Protein AF-A0A067BP81-F1 (afdb_monomer_lite)

Secondary structure (DSSP, 8-state):
---------------SSEEEEES---TTHHHHHHHHHH-TT--EEEEES-HHHHHHHHHH---BTT--EEEEEESS-HHHHHHIIIIIB-TTT--EEEEEE-S----HHHHTTGGG-SB-

Sequence (120 aa):
MNGNKSAIDVPDCALPSVLALVGFESADSKILARAIVGAASLTSLTLRDADSLVQGLVDTATPLPHLTVLCLDTQRDTTSLKSLLTNGIELSALRVLDVRDSSTTDNTFLLALLPRLVAL

Structure (mmCIF, N/CA/C/O backbone):
data_AF-A0A067BP81-F1
#
_entry.id   AF-A0A067BP81-F1
#
loop_
_atom_site.group_PDB
_atom_site.id
_atom_site.type_symbol
_atom_site.label_atom_id
_atom_site.label_alt_id
_atom_site.label_comp_id
_atom_site.label_asym_id
_atom_site.label_entity_id
_atom_site.label_seq_id
_atom_site.pdbx_PDB_ins_code
_atom_site.Cartn_x
_atom_site.Cartn_y
_atom_site.Cartn_z
_atom_site.occupancy
_atom_site.B_iso_or_equiv
_atom_site.auth_seq_id
_atom_site.auth_comp_id
_atom_site.auth_asym_id
_atom_site.auth_atom_id
_atom_site.pdbx_PDB_model_num
ATOM 1 N N . MET A 1 1 ? -3.346 -47.089 18.824 1.00 37.69 1 MET A N 1
ATOM 2 C CA . MET A 1 1 ? -2.394 -46.461 17.880 1.00 37.69 1 MET A CA 1
ATOM 3 C C . MET A 1 1 ? -3.151 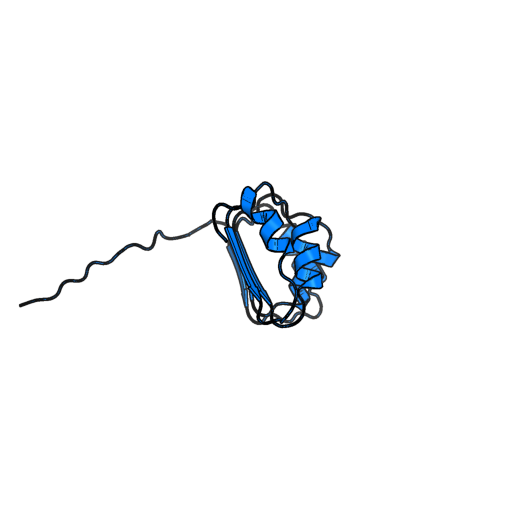-45.330 17.203 1.00 37.69 1 MET A C 1
ATOM 5 O O . MET A 1 1 ? -4.087 -45.612 16.481 1.00 37.69 1 MET A O 1
ATOM 9 N N . ASN A 1 2 ? -3.088 -44.125 17.762 1.00 39.34 2 ASN A N 1
ATOM 10 C CA . ASN A 1 2 ? -2.057 -43.103 17.541 1.00 39.34 2 ASN A CA 1
ATOM 11 C C . ASN A 1 2 ? -2.347 -42.310 16.257 1.00 39.34 2 ASN A C 1
ATOM 13 O O . ASN A 1 2 ? -2.368 -42.897 15.180 1.00 39.34 2 ASN A O 1
ATOM 17 N N . GLY A 1 3 ? -2.559 -40.999 16.386 1.00 42.78 3 GLY A N 1
ATOM 18 C CA . GLY A 1 3 ? -2.691 -40.112 15.232 1.00 42.78 3 GLY A CA 1
ATOM 19 C C . GLY A 1 3 ? -3.534 -38.866 15.470 1.00 42.78 3 GLY A C 1
ATOM 20 O O . GLY A 1 3 ? -4.530 -38.666 14.788 1.00 42.78 3 GLY A O 1
ATOM 21 N N . ASN A 1 4 ? -3.129 -38.032 16.428 1.00 49.72 4 ASN A N 1
ATOM 22 C CA . ASN A 1 4 ? -3.613 -36.663 16.580 1.00 49.72 4 ASN A CA 1
ATOM 23 C C . ASN A 1 4 ? -3.522 -35.911 15.244 1.00 49.72 4 ASN A C 1
ATOM 25 O O . ASN A 1 4 ? -2.456 -35.874 14.629 1.00 49.72 4 ASN A O 1
ATOM 29 N N . LYS A 1 5 ? -4.591 -35.223 14.845 1.00 50.91 5 LYS A N 1
ATOM 30 C CA . LYS A 1 5 ? -4.467 -34.075 13.948 1.00 50.91 5 LYS A CA 1
ATOM 31 C C . LYS A 1 5 ? -5.386 -32.970 14.442 1.00 50.91 5 LYS A C 1
ATOM 33 O O . LYS A 1 5 ? -6.512 -32.812 13.989 1.00 50.91 5 LYS A O 1
ATOM 38 N N . SER A 1 6 ? -4.882 -32.244 15.436 1.00 49.06 6 SER A N 1
ATOM 39 C CA . SER A 1 6 ? -5.359 -30.912 15.783 1.00 49.06 6 SER A CA 1
ATOM 40 C C . SER A 1 6 ? -5.203 -30.035 14.541 1.00 49.06 6 SER A C 1
ATOM 42 O O . SER A 1 6 ? -4.101 -29.590 14.229 1.00 49.06 6 SER A O 1
ATOM 44 N N . ALA A 1 7 ? -6.286 -29.849 13.791 1.00 43.25 7 ALA A N 1
ATOM 45 C CA . ALA A 1 7 ? -6.378 -28.775 12.815 1.00 43.25 7 ALA A CA 1
ATOM 46 C C . ALA A 1 7 ? -6.638 -27.493 13.611 1.00 43.25 7 ALA A C 1
ATOM 48 O O . ALA A 1 7 ? -7.769 -27.171 13.964 1.00 43.25 7 ALA A O 1
ATOM 49 N N . ILE A 1 8 ? -5.543 -26.851 14.002 1.00 46.06 8 ILE A N 1
ATOM 50 C CA . ILE A 1 8 ? -5.538 -25.500 14.542 1.00 46.06 8 ILE A CA 1
ATOM 51 C C . ILE A 1 8 ? -5.856 -24.562 13.372 1.00 46.06 8 ILE A C 1
ATOM 53 O O . ILE A 1 8 ? -5.162 -24.595 12.359 1.00 46.06 8 ILE A O 1
ATOM 57 N N . ASP A 1 9 ? -6.948 -23.820 13.534 1.00 44.56 9 ASP A N 1
ATOM 58 C CA . ASP A 1 9 ? -7.143 -22.417 13.159 1.00 44.56 9 ASP A CA 1
ATOM 59 C C . ASP A 1 9 ? -6.478 -21.915 11.865 1.00 44.56 9 ASP A C 1
ATOM 61 O O . ASP A 1 9 ? -5.287 -21.612 11.825 1.00 44.56 9 ASP A O 1
ATOM 65 N N . VAL A 1 10 ? -7.298 -21.716 10.834 1.00 45.09 10 VAL A N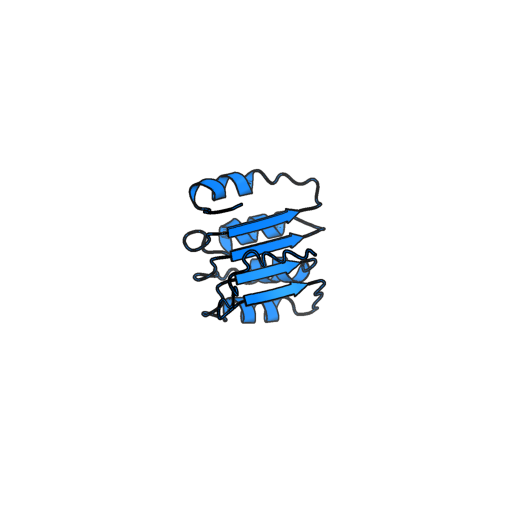 1
ATOM 66 C CA . VAL A 1 10 ? -7.149 -20.558 9.950 1.00 45.09 10 VAL A CA 1
ATOM 67 C C . VAL A 1 10 ? -8.565 -20.032 9.725 1.00 45.09 10 VAL A C 1
ATOM 69 O O . VAL A 1 10 ? -9.347 -20.721 9.062 1.00 45.09 10 VAL A O 1
ATOM 72 N N . PRO A 1 11 ? -8.960 -18.875 10.288 1.00 40.47 11 PRO A N 1
ATOM 73 C CA . PRO A 1 11 ? -10.172 -18.228 9.834 1.00 40.47 11 PRO A CA 1
ATOM 74 C C . PRO A 1 11 ? -9.950 -17.902 8.364 1.00 40.47 11 PRO A C 1
ATOM 76 O O . PRO A 1 11 ? -8.968 -17.262 7.988 1.00 40.47 11 PRO A O 1
ATOM 79 N N . ASP A 1 12 ? -10.848 -18.429 7.546 1.00 40.78 12 ASP A N 1
ATOM 80 C CA . ASP A 1 12 ? -11.017 -18.106 6.144 1.00 40.78 12 ASP A CA 1
ATOM 81 C C . ASP A 1 12 ? -11.111 -16.576 6.027 1.00 40.78 12 ASP A C 1
ATOM 83 O O . ASP A 1 12 ? -12.164 -15.969 6.215 1.00 40.78 12 ASP A O 1
ATOM 87 N N . CYS A 1 13 ? -9.961 -15.927 5.822 1.00 34.81 13 CYS A N 1
ATOM 88 C CA . CYS A 1 13 ? -9.832 -14.502 5.553 1.00 34.81 13 CYS A CA 1
ATOM 89 C C . CYS A 1 13 ? -10.343 -14.218 4.135 1.00 34.81 13 CYS A C 1
ATOM 91 O O . CYS A 1 13 ? -9.642 -13.631 3.313 1.00 34.81 13 CYS A O 1
ATOM 93 N N . AL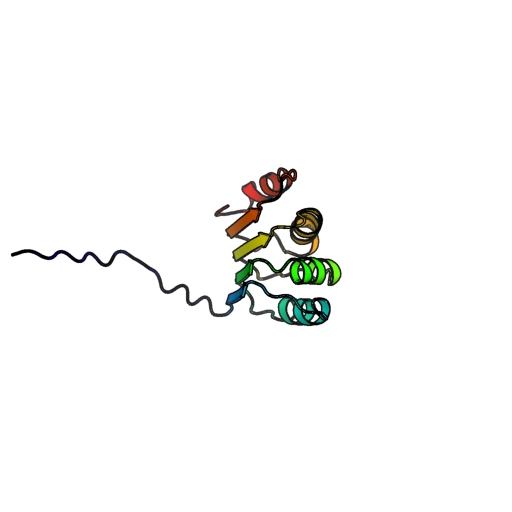A A 1 14 ? -11.575 -14.619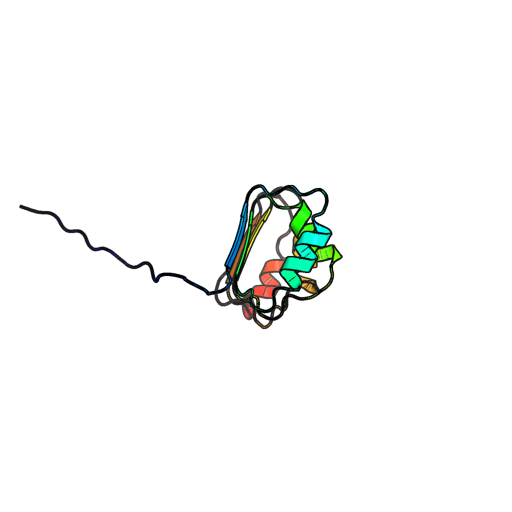 3.831 1.00 43.03 14 ALA A N 1
ATOM 94 C CA . ALA A 1 14 ? -12.338 -14.099 2.714 1.00 43.03 14 ALA A CA 1
ATOM 95 C C . ALA A 1 14 ? -12.806 -12.680 3.075 1.00 43.03 14 ALA A C 1
ATOM 97 O O . ALA A 1 14 ? -13.987 -12.404 3.278 1.00 43.03 14 ALA A O 1
ATOM 98 N N . LEU A 1 15 ? -11.850 -11.755 3.188 1.00 49.34 15 LEU A N 1
ATOM 99 C CA . LEU A 1 15 ? -12.158 -10.341 3.038 1.00 49.34 15 LEU A CA 1
ATOM 100 C C . LEU A 1 15 ? -12.649 -10.163 1.588 1.00 49.34 15 LEU A C 1
ATOM 102 O O . LEU A 1 15 ? -11.955 -10.583 0.663 1.00 49.34 15 LEU A O 1
ATOM 106 N N . PRO A 1 16 ? -13.832 -9.573 1.351 1.00 51.72 16 PRO A N 1
ATOM 107 C CA . PRO A 1 16 ? -14.480 -9.567 0.035 1.00 51.72 16 PRO A CA 1
ATOM 108 C C . PRO A 1 16 ? -13.732 -8.765 -1.046 1.00 51.72 16 PRO A C 1
ATOM 110 O O . PRO A 1 16 ? -14.129 -8.797 -2.208 1.00 51.72 16 PRO A O 1
ATOM 113 N N . SER A 1 17 ? -12.646 -8.072 -0.690 1.00 67.50 17 SER A N 1
ATOM 114 C CA . SER A 1 17 ? -11.917 -7.180 -1.591 1.00 67.50 17 SER A CA 1
ATOM 115 C C . SER A 1 17 ? -10.423 -7.132 -1.256 1.00 67.50 17 SER A C 1
ATOM 117 O O . SER A 1 17 ? -9.900 -6.135 -0.745 1.00 67.50 17 SER A O 1
ATOM 119 N N . VAL A 1 18 ? -9.743 -8.246 -1.513 1.00 77.38 18 VAL A N 1
ATOM 120 C CA . VAL A 1 18 ? -8.289 -8.386 -1.374 1.00 77.38 18 VAL A CA 1
ATOM 121 C C . VAL A 1 18 ? -7.654 -8.289 -2.754 1.00 77.38 18 VAL A C 1
ATOM 123 O O . VAL A 1 18 ? -8.038 -9.023 -3.664 1.00 77.38 18 VAL A O 1
ATOM 126 N N . LEU A 1 19 ? -6.654 -7.423 -2.903 1.00 80.50 19 LEU A N 1
ATOM 127 C CA . LEU A 1 19 ? -5.807 -7.386 -4.089 1.00 80.50 19 LEU A CA 1
ATOM 128 C C . LEU A 1 19 ? -4.363 -7.687 -3.697 1.00 80.50 19 LEU A C 1
ATOM 130 O O . LEU A 1 19 ? -3.785 -6.985 -2.870 1.00 80.50 19 LEU A O 1
ATOM 134 N N . ALA A 1 20 ? -3.779 -8.714 -4.312 1.00 81.88 20 ALA A N 1
ATOM 135 C CA . ALA A 1 20 ? -2.383 -9.080 -4.122 1.00 81.88 20 ALA A CA 1
ATOM 136 C C . ALA A 1 20 ? -1.651 -9.093 -5.467 1.00 81.88 20 ALA A C 1
ATOM 138 O O . ALA A 1 20 ? -2.024 -9.838 -6.372 1.00 81.88 20 ALA A O 1
ATOM 139 N N . LEU A 1 21 ? -0.605 -8.278 -5.587 1.00 79.44 21 LEU A N 1
ATOM 140 C CA . LEU A 1 21 ? 0.256 -8.189 -6.765 1.00 79.44 21 LEU A CA 1
ATOM 141 C C . LEU A 1 21 ? 1.687 -8.522 -6.342 1.00 79.44 21 LEU A C 1
ATOM 143 O O . LEU A 1 21 ? 2.201 -7.932 -5.395 1.00 79.44 21 LEU A O 1
ATOM 147 N N . VAL A 1 22 ? 2.303 -9.500 -7.009 1.00 80.31 22 VAL A N 1
ATOM 148 C CA . VAL A 1 22 ? 3.635 -10.029 -6.676 1.00 80.31 22 VAL A CA 1
ATOM 149 C C . VAL A 1 22 ? 4.481 -10.091 -7.945 1.00 80.31 22 VAL A C 1
ATOM 151 O O . VAL A 1 22 ? 4.039 -10.701 -8.916 1.00 80.31 22 VAL A O 1
ATOM 154 N N . GLY A 1 23 ? 5.671 -9.482 -7.935 1.00 70.19 23 GLY A N 1
ATOM 155 C CA . GLY A 1 23 ? 6.588 -9.456 -9.085 1.00 70.19 23 GLY A CA 1
ATOM 156 C C . GLY A 1 23 ? 5.978 -8.759 -10.301 1.00 70.19 23 GLY A C 1
ATOM 157 O O . GLY A 1 23 ? 6.126 -9.221 -11.433 1.00 70.19 23 GLY A O 1
ATOM 158 N N . PHE A 1 24 ? 5.190 -7.711 -10.057 1.00 68.56 24 PHE A N 1
ATOM 159 C CA . PHE A 1 24 ? 4.406 -7.054 -11.092 1.00 68.56 24 PHE A CA 1
ATOM 160 C C . PHE A 1 24 ? 5.114 -5.789 -11.577 1.00 68.56 24 PHE A C 1
ATOM 162 O O . PHE A 1 24 ? 5.075 -4.742 -10.927 1.00 68.56 24 PHE A O 1
ATOM 169 N N . GLU A 1 25 ? 5.714 -5.879 -12.761 1.00 67.06 25 GLU A N 1
ATOM 170 C CA . GLU A 1 25 ? 6.222 -4.732 -13.506 1.00 67.06 25 GLU A CA 1
ATOM 171 C C . GLU A 1 25 ? 5.234 -4.375 -14.622 1.00 67.06 25 GLU A C 1
ATOM 173 O O . GLU A 1 25 ? 4.929 -5.188 -15.495 1.00 67.06 25 GLU A O 1
ATOM 178 N N . SER A 1 26 ? 4.712 -3.147 -14.597 1.00 67.19 26 SER A N 1
ATOM 179 C CA . SER A 1 26 ? 3.851 -2.623 -15.660 1.00 67.19 26 SER A CA 1
ATOM 180 C C . SER A 1 26 ? 4.378 -1.291 -16.160 1.00 67.19 26 SER A C 1
ATOM 182 O O . SER A 1 26 ? 4.686 -0.400 -15.369 1.00 67.19 26 SER A O 1
ATOM 184 N N . ALA A 1 27 ? 4.423 -1.146 -17.486 1.00 71.31 27 ALA A N 1
ATOM 185 C CA . ALA A 1 27 ? 4.735 0.120 -18.145 1.00 71.31 27 ALA A CA 1
ATOM 186 C C . ALA A 1 27 ? 3.688 1.209 -17.833 1.00 71.31 27 ALA A C 1
ATOM 188 O O . ALA A 1 27 ? 4.011 2.394 -17.832 1.00 71.31 27 ALA A O 1
ATOM 189 N N . ASP A 1 28 ? 2.458 0.804 -17.497 1.00 78.94 28 ASP A N 1
ATOM 190 C CA . ASP A 1 28 ? 1.312 1.675 -17.221 1.00 78.94 28 ASP A CA 1
ATOM 191 C C . ASP A 1 28 ? 0.881 1.609 -15.748 1.00 78.94 28 ASP A C 1
ATOM 193 O O . ASP A 1 28 ? -0.311 1.599 -15.413 1.00 78.94 28 ASP A 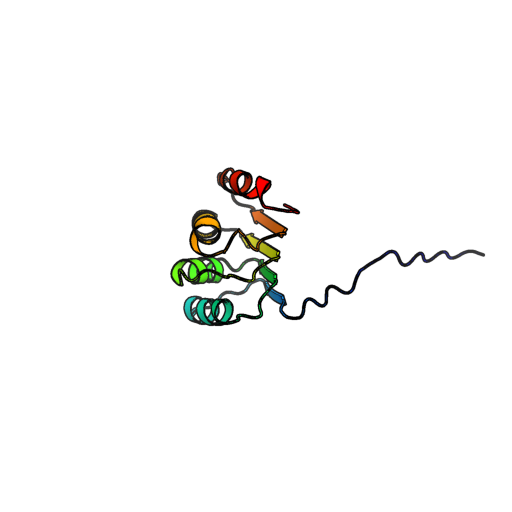O 1
ATOM 197 N N . SER A 1 29 ? 1.850 1.567 -14.833 1.00 76.62 29 SER A N 1
ATOM 198 C CA . SER A 1 29 ? 1.599 1.461 -13.391 1.00 76.62 29 SER A CA 1
ATOM 199 C C . SER A 1 29 ? 0.656 2.547 -12.845 1.00 76.62 29 SER A C 1
ATOM 201 O O . SER A 1 29 ? -0.100 2.292 -11.911 1.00 76.62 29 SER A O 1
ATOM 203 N N . LYS A 1 30 ? 0.602 3.725 -13.480 1.00 79.88 30 LYS A N 1
ATOM 204 C CA . LYS A 1 30 ? -0.326 4.823 -13.144 1.00 79.88 30 LYS A CA 1
ATOM 205 C C . LYS A 1 30 ? -1.791 4.490 -13.420 1.00 79.88 30 LYS A C 1
ATOM 207 O O . LYS A 1 30 ? -2.666 4.874 -12.648 1.00 79.88 30 LYS A O 1
ATOM 212 N N . ILE A 1 31 ? -2.077 3.810 -14.531 1.00 82.25 31 ILE A N 1
ATOM 213 C CA . ILE A 1 31 ? -3.450 3.431 -14.893 1.00 82.25 31 ILE A CA 1
ATOM 214 C C . ILE A 1 31 ? -3.940 2.361 -13.923 1.00 82.25 31 ILE A C 1
ATOM 216 O O . ILE A 1 31 ? -5.054 2.457 -13.409 1.00 82.25 31 ILE A O 1
ATOM 220 N N . LEU A 1 32 ? -3.078 1.389 -13.617 1.00 79.38 32 LEU A N 1
ATOM 221 C CA . LEU A 1 32 ? -3.393 0.362 -12.635 1.00 79.38 32 LEU A CA 1
ATOM 222 C C . LEU A 1 32 ? -3.585 0.967 -11.240 1.00 79.38 32 LEU A C 1
ATOM 224 O O . LEU A 1 32 ? -4.577 0.664 -10.589 1.00 79.38 32 LEU A O 1
ATOM 228 N N . ALA A 1 33 ? -2.712 1.882 -10.817 1.00 79.94 33 ALA A N 1
ATOM 229 C CA . ALA A 1 33 ? -2.870 2.617 -9.567 1.00 79.94 33 ALA A CA 1
ATOM 230 C C . ALA A 1 33 ? -4.226 3.336 -9.491 1.00 79.94 33 ALA A C 1
ATOM 232 O O . ALA A 1 33 ? -4.937 3.192 -8.502 1.00 79.94 33 ALA A O 1
ATOM 233 N N . ARG A 1 34 ? -4.655 4.021 -10.563 1.00 79.06 34 ARG A N 1
ATOM 234 C CA . ARG A 1 34 ? -5.994 4.640 -10.621 1.00 79.06 34 ARG A CA 1
ATOM 235 C C . ARG A 1 34 ? -7.121 3.628 -10.488 1.00 79.06 34 ARG A C 1
ATOM 237 O O . ARG A 1 34 ? -8.096 3.915 -9.804 1.00 79.06 34 ARG A O 1
ATOM 244 N N . ALA A 1 35 ? -7.005 2.469 -11.131 1.00 81.50 35 ALA A N 1
ATOM 245 C CA . ALA A 1 35 ? -8.009 1.416 -11.028 1.00 81.50 35 ALA A CA 1
ATOM 246 C C . ALA A 1 35 ? -8.095 0.852 -9.600 1.00 81.50 35 ALA A C 1
ATOM 248 O O . ALA A 1 35 ? -9.193 0.618 -9.103 1.00 81.50 35 ALA A O 1
ATOM 249 N N . ILE A 1 36 ? -6.952 0.698 -8.923 1.00 78.94 36 ILE A N 1
ATOM 250 C CA . ILE A 1 36 ? -6.874 0.246 -7.528 1.00 78.94 36 ILE A CA 1
ATOM 251 C C . ILE A 1 36 ? -7.483 1.287 -6.591 1.00 78.94 36 ILE A C 1
ATOM 253 O O . ILE A 1 36 ? -8.293 0.934 -5.742 1.00 78.94 36 ILE A O 1
ATOM 257 N N . VAL A 1 37 ? -7.153 2.570 -6.762 1.00 75.88 37 VAL A N 1
ATOM 258 C CA . VAL A 1 37 ? -7.739 3.627 -5.927 1.00 75.88 37 VAL A CA 1
ATOM 259 C C . VAL A 1 37 ? -9.230 3.819 -6.204 1.00 75.88 37 VAL A C 1
ATOM 261 O O . VAL A 1 37 ? -10.008 4.071 -5.287 1.00 75.88 37 VAL A O 1
ATOM 264 N N . GLY A 1 38 ? -9.657 3.636 -7.453 1.00 74.38 38 GLY A N 1
ATOM 265 C CA . GLY A 1 38 ? -11.069 3.631 -7.829 1.00 74.38 38 GLY A CA 1
ATOM 266 C C . GLY A 1 38 ? -11.851 2.432 -7.283 1.00 74.38 38 GLY A C 1
ATOM 267 O O . GLY A 1 38 ? -13.083 2.463 -7.275 1.00 74.38 38 GLY A O 1
ATOM 268 N N . ALA A 1 39 ? -11.173 1.385 -6.805 1.00 75.94 39 ALA A N 1
ATOM 269 C CA . ALA A 1 39 ? -11.814 0.233 -6.191 1.00 75.94 39 ALA A CA 1
ATOM 270 C C . ALA A 1 39 ? -12.242 0.572 -4.754 1.00 75.94 39 ALA A C 1
ATOM 272 O O . ALA A 1 39 ? -11.589 0.213 -3.779 1.00 75.94 39 ALA A O 1
ATOM 273 N N . ALA A 1 40 ? -13.390 1.243 -4.621 1.00 67.25 40 ALA A N 1
ATOM 274 C CA . ALA A 1 40 ? -13.954 1.662 -3.334 1.00 67.25 40 ALA A CA 1
ATOM 275 C C . ALA A 1 40 ? -14.222 0.502 -2.357 1.00 67.25 40 ALA A C 1
ATOM 277 O O . ALA A 1 40 ? -14.343 0.717 -1.156 1.00 67.25 40 ALA A O 1
ATOM 278 N N . SER A 1 41 ? -14.316 -0.735 -2.845 1.00 74.31 41 SER A N 1
ATOM 279 C CA . SER A 1 41 ? -14.498 -1.899 -1.984 1.00 74.31 41 SER A CA 1
ATOM 280 C C . SER A 1 41 ? -13.190 -2.417 -1.386 1.00 74.31 41 SER A C 1
ATOM 282 O O . SER A 1 41 ? -13.265 -3.272 -0.512 1.00 74.31 41 SER A O 1
ATOM 284 N N . LEU A 1 42 ? -12.020 -1.954 -1.844 1.00 77.69 42 LEU A N 1
ATOM 285 C CA . LEU A 1 42 ? -10.717 -2.548 -1.546 1.00 77.69 42 LEU A CA 1
ATOM 286 C C . LEU A 1 42 ? -10.299 -2.303 -0.093 1.00 77.69 42 LEU A C 1
ATOM 288 O O . LEU A 1 42 ? -9.974 -1.188 0.311 1.00 77.69 42 LEU A O 1
ATOM 292 N N . THR A 1 43 ? -10.301 -3.378 0.693 1.00 81.62 43 THR A N 1
ATOM 293 C CA . THR A 1 43 ? -9.999 -3.344 2.130 1.00 81.62 43 THR A CA 1
ATOM 294 C C . THR A 1 43 ? -8.602 -3.850 2.452 1.00 81.62 43 THR A C 1
ATOM 296 O O . THR A 1 43 ? -8.078 -3.544 3.526 1.00 81.62 43 THR A O 1
ATOM 299 N N . SER A 1 44 ? -8.011 -4.647 1.558 1.00 81.44 44 SER A N 1
ATOM 300 C CA . SER A 1 44 ? -6.684 -5.231 1.728 1.00 81.44 44 SER A CA 1
ATOM 301 C C . SER A 1 44 ? -5.879 -5.127 0.440 1.00 81.44 44 SER A C 1
ATOM 303 O O . SER A 1 44 ? -6.342 -5.544 -0.625 1.00 81.44 44 SER A O 1
ATOM 305 N N . LEU A 1 45 ? -4.668 -4.586 0.553 1.00 83.00 45 LEU A N 1
ATOM 306 C CA . LEU A 1 45 ? -3.730 -4.441 -0.550 1.00 83.00 45 LEU A CA 1
ATOM 307 C C . LEU A 1 45 ? -2.393 -5.065 -0.168 1.00 83.00 45 LEU A C 1
ATOM 309 O O . LEU A 1 45 ? -1.776 -4.670 0.817 1.00 83.00 45 LEU A O 1
ATOM 313 N N . THR A 1 46 ? -1.940 -6.023 -0.967 1.00 85.12 46 THR A N 1
ATOM 314 C CA . THR A 1 46 ? -0.607 -6.613 -0.865 1.00 85.12 46 THR A CA 1
ATOM 315 C C . THR A 1 46 ? 0.171 -6.313 -2.134 1.00 85.12 46 THR A C 1
ATOM 317 O O . THR A 1 46 ? -0.229 -6.730 -3.218 1.00 85.12 46 THR A O 1
ATOM 320 N N . LEU A 1 47 ? 1.295 -5.622 -2.003 1.00 80.06 47 LEU A N 1
ATOM 321 C CA . LEU A 1 47 ? 2.218 -5.337 -3.092 1.00 80.06 47 LEU A CA 1
ATOM 322 C C . LEU A 1 47 ? 3.565 -5.944 -2.735 1.00 80.06 47 LEU A C 1
ATOM 324 O O . LEU A 1 47 ? 4.153 -5.559 -1.730 1.00 80.06 47 LEU A O 1
ATOM 328 N N . ARG A 1 48 ? 4.050 -6.887 -3.541 1.00 81.69 48 ARG A N 1
ATOM 329 C CA . ARG A 1 48 ? 5.395 -7.445 -3.395 1.00 81.69 48 ARG A CA 1
ATOM 330 C C . ARG A 1 48 ? 6.175 -7.288 -4.679 1.00 81.69 48 ARG A C 1
ATOM 332 O O . ARG A 1 48 ? 5.665 -7.659 -5.732 1.00 81.69 48 ARG A O 1
ATOM 339 N N . ASP A 1 49 ? 7.394 -6.773 -4.580 1.00 76.06 49 ASP A N 1
ATOM 340 C CA . ASP A 1 49 ? 8.271 -6.530 -5.730 1.00 76.06 49 ASP A CA 1
ATOM 341 C C . ASP A 1 49 ? 7.528 -5.772 -6.850 1.00 76.06 49 ASP A C 1
ATOM 343 O O . ASP A 1 49 ? 7.488 -6.166 -8.013 1.00 76.06 49 ASP A O 1
ATOM 347 N N . ALA A 1 50 ? 6.799 -4.728 -6.446 1.00 74.88 50 ALA A N 1
ATOM 348 C CA . ALA A 1 50 ? 5.911 -3.940 -7.300 1.00 74.88 50 ALA A CA 1
ATOM 349 C C . ALA A 1 50 ? 6.225 -2.442 -7.161 1.00 74.88 50 ALA A C 1
ATOM 351 O O . ALA A 1 50 ? 5.326 -1.607 -7.039 1.00 74.88 50 ALA A O 1
ATOM 352 N N . ASP A 1 51 ? 7.516 -2.099 -7.165 1.00 77.19 51 ASP A N 1
ATOM 353 C CA . ASP A 1 51 ? 8.019 -0.737 -6.930 1.00 77.19 51 ASP A CA 1
ATOM 354 C C . ASP A 1 51 ? 7.409 0.279 -7.909 1.00 77.19 51 ASP A C 1
ATOM 356 O O . ASP A 1 51 ? 6.974 1.364 -7.519 1.00 77.19 51 ASP A O 1
ATOM 360 N N . SER A 1 52 ? 7.278 -0.115 -9.181 1.00 79.62 52 SER A N 1
ATOM 361 C CA . SER A 1 52 ? 6.646 0.697 -10.231 1.00 79.62 52 SER A CA 1
ATOM 362 C C . SER A 1 52 ? 5.196 1.069 -9.903 1.00 79.62 52 SER A C 1
ATOM 364 O O . SER A 1 52 ? 4.736 2.162 -10.244 1.00 79.62 52 SER A O 1
ATOM 366 N N . LEU A 1 53 ? 4.474 0.179 -9.218 1.00 79.12 53 LEU A N 1
ATOM 367 C CA . LEU A 1 53 ? 3.091 0.380 -8.812 1.00 79.12 53 LEU A CA 1
ATOM 368 C C . LEU A 1 53 ? 2.977 1.179 -7.517 1.00 79.12 53 LEU A C 1
ATOM 370 O O . LEU A 1 53 ? 2.087 2.017 -7.422 1.00 79.12 53 LEU A O 1
ATOM 374 N N . VAL A 1 54 ? 3.889 0.984 -6.560 1.00 79.56 54 VAL A N 1
ATOM 375 C CA . VAL A 1 54 ? 3.997 1.851 -5.374 1.00 79.56 54 VAL A CA 1
ATOM 376 C C . VAL A 1 54 ? 4.207 3.298 -5.818 1.00 79.56 54 VAL A C 1
ATOM 378 O O . VAL A 1 54 ? 3.482 4.188 -5.378 1.00 79.56 54 VAL A O 1
ATOM 381 N N . GLN A 1 55 ? 5.118 3.531 -6.766 1.00 79.38 55 GLN A N 1
ATOM 382 C CA . GLN A 1 55 ? 5.328 4.852 -7.352 1.00 79.38 55 GLN A CA 1
ATOM 383 C C . GLN A 1 55 ? 4.091 5.350 -8.116 1.00 79.38 55 GLN A C 1
ATOM 385 O O . GLN A 1 55 ? 3.702 6.508 -7.976 1.00 79.38 55 GLN A O 1
ATOM 390 N N . GLY A 1 56 ? 3.420 4.470 -8.866 1.00 80.88 56 GLY A N 1
ATOM 391 C CA . GLY A 1 56 ? 2.155 4.785 -9.530 1.00 80.88 56 GLY A CA 1
ATOM 392 C C . GLY A 1 56 ? 1.066 5.245 -8.555 1.00 80.88 56 GLY A C 1
ATOM 393 O O . GLY A 1 56 ? 0.350 6.197 -8.861 1.00 80.88 56 GLY A O 1
ATOM 394 N N . LEU A 1 57 ? 0.975 4.614 -7.378 1.00 79.00 57 LEU A N 1
ATOM 395 C CA . LEU A 1 57 ? 0.032 4.965 -6.314 1.00 79.00 57 LEU A CA 1
ATOM 396 C C . LEU A 1 57 ? 0.350 6.331 -5.695 1.00 79.00 57 LEU A C 1
ATOM 398 O O . LEU A 1 57 ? -0.564 7.137 -5.501 1.00 79.00 57 LEU A O 1
ATOM 402 N N . VAL A 1 58 ? 1.634 6.620 -5.455 1.00 80.62 58 VAL A N 1
ATOM 403 C CA . VAL A 1 58 ? 2.100 7.945 -5.008 1.00 80.62 58 VAL A CA 1
ATOM 404 C C . VAL A 1 58 ? 1.725 9.020 -6.028 1.00 80.62 58 VAL A C 1
ATOM 406 O O . VAL A 1 58 ? 1.147 10.041 -5.657 1.00 80.62 58 VAL A O 1
ATOM 409 N N . ASP A 1 59 ? 1.980 8.765 -7.312 1.00 80.06 59 ASP A N 1
ATOM 410 C CA . ASP A 1 59 ? 1.681 9.689 -8.410 1.00 80.06 59 ASP A CA 1
ATOM 411 C C . ASP A 1 59 ? 0.179 9.956 -8.572 1.00 80.06 59 ASP A C 1
ATOM 413 O O . ASP A 1 59 ? -0.219 11.046 -8.987 1.00 80.06 59 ASP A O 1
ATOM 417 N N . THR A 1 60 ? -0.679 8.979 -8.264 1.00 75.62 60 THR A N 1
ATOM 418 C CA . THR A 1 60 ? -2.132 9.190 -8.288 1.00 75.62 60 THR A CA 1
ATOM 419 C C . THR A 1 60 ? -2.638 10.128 -7.204 1.00 75.62 60 THR A C 1
ATOM 421 O O . THR A 1 60 ? -3.742 10.649 -7.368 1.00 75.62 60 THR A O 1
ATOM 424 N N . ALA A 1 61 ? -1.872 10.335 -6.123 1.00 66.19 61 ALA A N 1
ATOM 425 C CA . ALA A 1 61 ? -2.173 11.251 -5.017 1.00 66.19 61 ALA A CA 1
ATOM 426 C C . ALA A 1 61 ? -3.613 11.157 -4.467 1.00 66.19 61 ALA A C 1
ATOM 428 O O . ALA A 1 61 ? -4.133 12.111 -3.891 1.00 66.19 61 ALA A O 1
ATOM 429 N N . THR A 1 62 ? -4.278 10.019 -4.674 1.00 68.75 62 THR A N 1
ATOM 430 C CA . THR A 1 62 ? -5.668 9.808 -4.287 1.00 68.75 62 THR A CA 1
ATOM 431 C C . THR A 1 62 ? -5.662 8.840 -3.108 1.00 68.75 62 THR A C 1
ATOM 433 O O . THR A 1 62 ? -5.137 7.734 -3.255 1.00 68.75 62 THR A O 1
ATOM 436 N N . PRO A 1 63 ? -6.179 9.247 -1.938 1.00 68.12 63 PRO A N 1
ATOM 437 C CA . PRO A 1 63 ? -6.132 8.419 -0.746 1.00 68.12 63 PRO A CA 1
ATOM 438 C C . PRO A 1 63 ? -7.038 7.195 -0.895 1.00 68.12 63 PRO A C 1
ATOM 440 O O . PRO A 1 63 ? -8.114 7.285 -1.483 1.00 68.12 63 PRO A O 1
ATOM 443 N N . LEU A 1 64 ? -6.602 6.062 -0.343 1.00 74.19 64 LEU A N 1
ATOM 444 C CA . LEU A 1 64 ? -7.391 4.834 -0.206 1.00 74.19 64 LEU A CA 1
ATOM 445 C C . LEU A 1 64 ? -8.162 4.867 1.133 1.00 74.19 64 LEU A C 1
ATOM 447 O O . LEU A 1 64 ? -7.550 4.597 2.169 1.00 74.19 64 LEU A O 1
ATOM 451 N N . PRO A 1 65 ? -9.472 5.197 1.150 1.00 70.88 65 PRO A N 1
ATOM 452 C CA . PRO A 1 65 ? -10.198 5.509 2.389 1.00 70.88 65 PRO A CA 1
ATOM 453 C C . PRO A 1 65 ? -10.635 4.276 3.190 1.00 70.88 65 PRO A C 1
ATOM 455 O O . PRO A 1 65 ? -10.849 4.344 4.396 1.00 70.88 65 PRO A O 1
ATOM 458 N N . HIS A 1 66 ? -10.786 3.127 2.528 1.00 75.31 66 HIS A N 1
ATOM 459 C CA . HIS A 1 66 ? -11.329 1.902 3.133 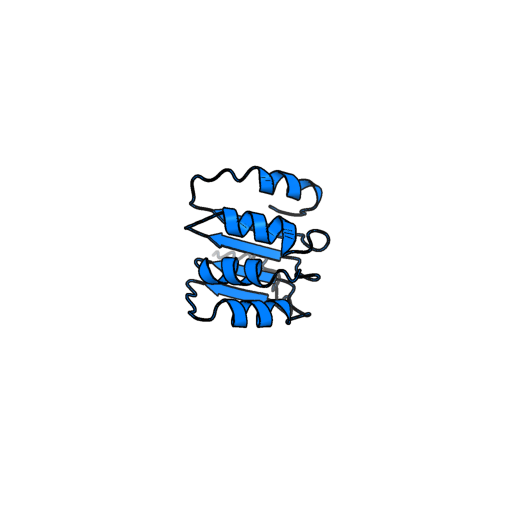1.00 75.31 66 HIS A CA 1
ATOM 460 C C . HIS A 1 66 ? -10.267 0.836 3.410 1.00 75.31 66 HIS A C 1
ATOM 462 O O . HIS A 1 66 ? -10.590 -0.294 3.780 1.00 75.31 66 HIS A O 1
ATOM 468 N N . LEU A 1 67 ? -8.995 1.184 3.230 1.00 78.06 67 LEU A N 1
ATOM 469 C CA . LEU A 1 67 ? -7.907 0.230 3.311 1.00 78.06 67 LEU A CA 1
ATOM 470 C C . LEU A 1 67 ? -7.553 -0.039 4.773 1.00 78.06 67 LEU A C 1
ATOM 472 O O . LEU A 1 67 ? -7.088 0.832 5.502 1.00 78.06 67 LEU A O 1
ATOM 476 N N . THR A 1 68 ? -7.793 -1.276 5.192 1.00 81.56 68 THR A N 1
ATOM 477 C CA . THR A 1 68 ? -7.580 -1.743 6.568 1.00 81.56 68 THR A CA 1
ATOM 478 C C . THR A 1 68 ? -6.288 -2.530 6.724 1.00 81.56 68 THR A C 1
ATOM 480 O O . THR A 1 68 ? -5.687 -2.506 7.796 1.00 81.56 68 THR A O 1
ATOM 483 N N . VAL A 1 69 ? -5.858 -3.218 5.666 1.00 82.88 69 VAL A N 1
ATOM 484 C CA . VAL A 1 69 ? -4.661 -4.059 5.658 1.00 82.88 69 VAL A CA 1
ATOM 485 C C . VAL A 1 69 ? -3.781 -3.648 4.491 1.00 82.88 69 VAL A C 1
ATOM 487 O O . VAL A 1 69 ? -4.197 -3.763 3.337 1.00 82.88 69 VAL A O 1
ATOM 490 N N . LEU A 1 70 ? -2.566 -3.206 4.789 1.00 81.88 70 LEU A N 1
ATOM 491 C CA . LEU A 1 70 ? -1.552 -2.905 3.791 1.00 81.88 70 LEU A CA 1
ATOM 492 C C . LEU A 1 70 ? -0.333 -3.792 4.019 1.00 81.88 70 LEU A C 1
ATOM 494 O O . LEU A 1 70 ? 0.272 -3.741 5.085 1.00 81.88 70 LEU A O 1
ATOM 498 N N . CYS A 1 71 ? 0.041 -4.563 3.006 1.00 83.56 71 CYS A N 1
ATOM 499 C CA . CYS A 1 71 ? 1.275 -5.335 2.996 1.00 83.56 71 CYS A CA 1
ATOM 500 C C . CYS A 1 71 ? 2.155 -4.833 1.850 1.00 83.56 71 CYS A C 1
ATOM 502 O O . CYS A 1 71 ? 1.754 -4.905 0.688 1.00 83.56 71 CYS A O 1
ATOM 504 N N . LEU A 1 72 ? 3.337 -4.320 2.165 1.00 78.81 72 LEU A N 1
ATOM 505 C CA . LEU A 1 72 ? 4.304 -3.814 1.197 1.00 78.81 72 LEU A CA 1
ATOM 506 C C . LEU A 1 72 ? 5.605 -4.593 1.347 1.00 78.81 72 LEU A C 1
ATOM 508 O O . LEU A 1 72 ? 6.171 -4.634 2.430 1.00 78.81 72 LEU A O 1
ATOM 512 N N . ASP A 1 73 ? 6.078 -5.187 0.261 1.00 79.56 73 ASP A N 1
ATOM 513 C CA . ASP A 1 73 ? 7.387 -5.826 0.161 1.00 79.56 73 ASP A CA 1
ATOM 514 C C . ASP A 1 73 ? 8.133 -5.155 -0.996 1.00 79.56 73 ASP A C 1
ATOM 516 O O . ASP A 1 73 ? 7.805 -5.376 -2.166 1.00 79.56 73 ASP A O 1
ATOM 520 N N . THR A 1 74 ? 9.043 -4.239 -0.668 1.00 68.19 74 THR A N 1
ATOM 521 C CA . THR A 1 74 ? 9.791 -3.427 -1.640 1.00 68.19 74 THR A CA 1
ATOM 522 C C . THR A 1 74 ? 11.283 -3.652 -1.463 1.00 68.19 74 THR A C 1
ATOM 524 O O . THR A 1 74 ? 11.785 -3.754 -0.342 1.00 68.19 74 THR A O 1
ATOM 527 N N . GLN A 1 75 ? 11.996 -3.738 -2.587 1.00 67.44 75 GLN A N 1
ATOM 528 C CA . GLN A 1 75 ? 13.437 -3.975 -2.585 1.00 67.44 75 GLN A CA 1
ATOM 529 C C . GLN A 1 75 ? 14.261 -2.736 -2.939 1.00 67.44 75 GLN A C 1
ATOM 531 O O . GLN A 1 75 ? 15.473 -2.754 -2.715 1.00 67.44 75 GLN A O 1
ATOM 536 N N . ARG A 1 76 ? 13.658 -1.677 -3.512 1.00 61.50 76 ARG A N 1
ATOM 537 C CA . ARG A 1 76 ? 14.445 -0.627 -4.186 1.00 61.50 76 ARG A CA 1
ATOM 538 C C . ARG A 1 76 ? 14.292 0.814 -3.709 1.00 61.50 76 ARG A C 1
ATOM 540 O O . ARG A 1 76 ? 15.210 1.572 -4.001 1.00 61.50 76 ARG A O 1
ATOM 547 N N . ASP A 1 77 ? 13.256 1.221 -2.972 1.00 64.19 77 ASP A N 1
ATOM 548 C CA . ASP A 1 77 ? 13.174 2.605 -2.460 1.00 64.19 77 ASP A CA 1
ATOM 549 C C . ASP A 1 77 ? 12.033 2.813 -1.445 1.00 64.19 77 ASP A C 1
ATOM 551 O O . ASP A 1 77 ? 10.855 2.665 -1.777 1.00 64.19 77 ASP A O 1
ATOM 555 N N . THR A 1 78 ? 12.348 3.260 -0.225 1.00 66.94 78 THR A N 1
ATOM 556 C CA . THR A 1 78 ? 11.320 3.607 0.775 1.00 66.94 78 THR A CA 1
ATOM 557 C C . THR A 1 78 ? 10.846 5.054 0.697 1.00 66.94 78 THR A C 1
ATOM 559 O O . THR A 1 78 ? 9.874 5.410 1.365 1.00 66.94 78 THR A O 1
ATOM 562 N N . THR A 1 79 ? 11.452 5.908 -0.133 1.00 73.00 79 THR A N 1
ATOM 563 C CA . THR A 1 79 ? 11.014 7.306 -0.304 1.00 73.00 79 THR A CA 1
ATOM 564 C C . THR A 1 79 ? 9.597 7.366 -0.874 1.00 73.00 79 THR A C 1
ATOM 566 O O . THR A 1 79 ? 8.737 8.120 -0.396 1.00 73.00 79 THR A O 1
ATOM 569 N N . SER A 1 80 ? 9.331 6.512 -1.863 1.00 74.38 80 SER A N 1
ATOM 570 C CA . SER A 1 80 ? 8.000 6.319 -2.441 1.00 74.38 80 SER A CA 1
ATOM 571 C C . SER A 1 80 ? 7.027 5.733 -1.410 1.00 74.38 80 SER A C 1
ATOM 573 O O . SER A 1 80 ? 5.904 6.213 -1.270 1.00 74.38 80 SER A O 1
ATOM 575 N N . LEU A 1 81 ? 7.481 4.774 -0.599 1.00 74.81 81 LEU A N 1
ATOM 576 C CA . LEU A 1 81 ? 6.681 4.151 0.460 1.00 74.81 81 LEU A CA 1
ATOM 577 C C . LEU A 1 81 ? 6.281 5.154 1.557 1.00 74.81 81 LEU A C 1
ATOM 579 O O . LEU A 1 81 ? 5.120 5.212 1.963 1.00 74.81 81 LEU A O 1
ATOM 583 N N . LYS A 1 82 ? 7.211 6.015 1.977 1.00 76.94 82 LYS A N 1
ATOM 584 C CA . LYS A 1 82 ? 6.949 7.115 2.910 1.00 76.94 82 LYS A CA 1
ATOM 585 C C . LYS A 1 82 ? 5.913 8.084 2.349 1.00 76.94 82 LYS A C 1
ATOM 587 O O . LYS A 1 82 ? 4.984 8.467 3.059 1.00 76.94 82 LYS A O 1
ATOM 592 N N . SER A 1 83 ? 6.047 8.464 1.080 1.00 78.19 83 SER A N 1
ATOM 593 C CA . SER A 1 83 ? 5.092 9.359 0.413 1.00 78.19 83 SER A CA 1
ATOM 594 C C . SER A 1 83 ? 3.700 8.730 0.318 1.00 78.19 83 SER A C 1
ATOM 596 O O . SER A 1 83 ? 2.704 9.406 0.580 1.00 78.19 83 SER A O 1
ATOM 598 N N . LEU A 1 84 ? 3.629 7.426 0.031 1.00 76.94 84 LEU A N 1
ATOM 599 C CA . LEU A 1 84 ? 2.383 6.666 -0.026 1.00 76.94 84 LEU A CA 1
ATOM 600 C C . LEU A 1 84 ? 1.689 6.616 1.339 1.00 76.94 84 LEU A C 1
ATOM 602 O O . LEU A 1 84 ? 0.505 6.918 1.433 1.00 76.94 84 LEU A O 1
ATOM 606 N N . LEU A 1 85 ? 2.420 6.290 2.405 1.00 74.50 85 LEU A N 1
ATOM 607 C CA . LEU A 1 85 ? 1.857 6.201 3.755 1.00 74.50 85 LEU A CA 1
ATOM 608 C C . LEU A 1 85 ? 1.486 7.565 4.343 1.00 74.50 85 LEU A C 1
ATOM 610 O O . LEU A 1 85 ? 0.582 7.645 5.168 1.00 74.50 85 LEU A O 1
ATOM 614 N N . THR A 1 86 ? 2.164 8.635 3.922 1.00 73.50 86 THR A N 1
ATOM 615 C CA . THR A 1 86 ? 1.869 9.992 4.407 1.00 73.50 86 THR A CA 1
ATOM 616 C C . THR A 1 86 ? 0.680 10.617 3.673 1.00 73.50 86 THR A C 1
ATOM 618 O O . THR A 1 86 ? -0.132 11.282 4.308 1.00 73.50 86 THR A O 1
ATOM 621 N N . ASN A 1 87 ? 0.568 10.410 2.352 1.00 72.94 87 ASN A N 1
ATOM 622 C CA . ASN A 1 87 ? -0.388 11.141 1.504 1.00 72.94 87 ASN A CA 1
ATOM 623 C C . ASN A 1 87 ? -1.384 10.254 0.737 1.00 72.94 87 ASN A C 1
ATOM 625 O O . ASN A 1 87 ? -2.461 10.721 0.382 1.00 72.94 87 ASN A O 1
ATOM 629 N N . GLY A 1 88 ? -1.028 9.007 0.424 1.00 70.12 88 GLY A N 1
ATOM 630 C CA . GLY A 1 88 ? -1.813 8.126 -0.451 1.00 70.12 88 GLY A CA 1
ATOM 631 C C . GLY A 1 88 ? -2.695 7.113 0.280 1.00 70.12 88 GLY A C 1
ATOM 632 O O . GLY A 1 88 ? -3.450 6.384 -0.361 1.00 70.12 88 GLY A O 1
ATOM 633 N N . ILE A 1 89 ? -2.627 7.049 1.610 1.00 72.81 89 ILE A N 1
ATOM 634 C CA . ILE A 1 89 ? -3.408 6.104 2.412 1.00 72.81 89 ILE A CA 1
ATOM 635 C C . ILE A 1 89 ? -4.086 6.843 3.552 1.00 72.81 89 ILE A C 1
ATOM 637 O O . ILE A 1 89 ? -3.459 7.615 4.278 1.00 72.81 89 ILE A O 1
ATOM 641 N N . GLU A 1 90 ? -5.377 6.577 3.736 1.00 74.31 90 GLU A N 1
ATOM 642 C CA . GLU A 1 90 ? -6.092 7.091 4.891 1.00 74.31 90 GLU A CA 1
ATOM 643 C C . GLU A 1 90 ? -5.746 6.261 6.133 1.00 74.31 90 GLU A C 1
ATOM 645 O O . GLU A 1 90 ? -6.336 5.222 6.427 1.00 74.31 90 GLU A O 1
ATOM 650 N N . LEU A 1 91 ? -4.774 6.757 6.898 1.00 70.06 91 LEU A N 1
ATOM 651 C CA . LEU A 1 91 ? -4.266 6.113 8.115 1.00 70.06 91 LEU A CA 1
ATOM 652 C C . LEU A 1 91 ? -5.325 5.913 9.213 1.00 70.06 91 LEU A C 1
ATOM 654 O O . LEU A 1 91 ? -5.062 5.226 10.193 1.00 70.06 91 LEU A O 1
ATOM 658 N N . SER A 1 92 ? -6.493 6.548 9.099 1.00 70.75 92 SER A N 1
ATOM 659 C CA . SER A 1 92 ? -7.595 6.411 10.061 1.00 70.75 92 SER A CA 1
ATOM 660 C C . SER A 1 92 ? -8.302 5.055 9.961 1.00 70.75 92 SER A C 1
ATOM 662 O O . SER A 1 92 ? -8.835 4.575 10.958 1.00 70.75 92 SER A O 1
ATOM 664 N N . ALA A 1 93 ? -8.319 4.444 8.772 1.00 73.31 93 ALA A N 1
ATOM 665 C CA . ALA A 1 93 ? -8.933 3.137 8.536 1.00 73.31 93 ALA A CA 1
ATOM 666 C C . ALA A 1 93 ? -7.922 1.980 8.621 1.00 73.31 93 ALA A C 1
ATOM 668 O O . ALA A 1 93 ? -8.318 0.825 8.802 1.00 73.31 93 ALA A O 1
ATOM 669 N N . LEU A 1 94 ? -6.628 2.295 8.521 1.00 75.62 94 LEU A N 1
ATOM 670 C CA . LEU A 1 94 ? -5.534 1.335 8.506 1.00 75.62 94 LEU A CA 1
ATOM 671 C C . LEU A 1 94 ? -5.373 0.660 9.877 1.00 75.62 94 LEU A C 1
ATOM 673 O O . LEU A 1 94 ? -5.128 1.317 10.885 1.00 75.62 94 LEU A O 1
ATOM 677 N N . ARG A 1 95 ? -5.493 -0.668 9.911 1.00 79.94 95 ARG A N 1
ATOM 678 C CA . ARG A 1 95 ? -5.359 -1.484 11.128 1.00 79.94 95 ARG A CA 1
ATOM 679 C C . ARG A 1 95 ? -4.092 -2.318 11.136 1.00 79.94 95 ARG A C 1
ATOM 681 O O . ARG A 1 95 ? -3.510 -2.505 12.199 1.00 79.94 95 ARG A O 1
ATOM 688 N N . VAL A 1 96 ? -3.705 -2.836 9.977 1.00 80.88 96 VAL A N 1
ATOM 689 C CA . VAL A 1 96 ? -2.552 -3.719 9.817 1.00 80.88 96 VAL A CA 1
ATOM 690 C C . VAL A 1 96 ? -1.639 -3.131 8.758 1.00 80.88 96 VAL A C 1
ATOM 692 O O . VAL A 1 96 ? -2.091 -2.830 7.650 1.00 80.88 96 VAL A O 1
ATOM 695 N N . LEU A 1 97 ? -0.366 -2.991 9.106 1.00 80.62 97 LEU A N 1
ATOM 696 C CA . LEU A 1 97 ? 0.681 -2.547 8.203 1.00 80.62 97 LEU A CA 1
ATOM 697 C C . LEU A 1 97 ? 1.837 -3.542 8.275 1.00 80.62 97 LEU A C 1
ATOM 699 O O . LEU A 1 97 ? 2.570 -3.532 9.246 1.00 80.62 97 LEU A O 1
ATOM 703 N N . ASP A 1 98 ? 2.003 -4.382 7.259 1.00 81.06 98 ASP A N 1
ATOM 704 C CA . ASP A 1 98 ? 3.188 -5.238 7.116 1.00 81.06 98 ASP A CA 1
ATOM 705 C C . ASP A 1 98 ? 4.112 -4.566 6.098 1.00 81.06 98 ASP A C 1
ATOM 707 O O . ASP A 1 98 ? 3.745 -4.415 4.930 1.00 81.06 98 ASP A O 1
ATOM 711 N N . VAL A 1 99 ? 5.282 -4.107 6.536 1.00 76.31 99 VAL A N 1
ATOM 712 C CA . VAL A 1 99 ? 6.298 -3.543 5.642 1.00 76.31 99 VAL A CA 1
ATOM 713 C C . VAL A 1 99 ? 7.536 -4.416 5.713 1.00 76.31 99 VAL A C 1
ATOM 715 O O . VAL A 1 99 ? 8.268 -4.419 6.701 1.00 76.31 99 VAL A O 1
ATOM 718 N N . ARG A 1 100 ? 7.784 -5.135 4.623 1.00 74.81 100 ARG A N 1
ATOM 719 C CA . ARG A 1 100 ? 9.022 -5.854 4.363 1.00 74.81 100 ARG A CA 1
ATOM 720 C C . ARG A 1 100 ? 9.880 -4.971 3.490 1.00 74.81 100 ARG A C 1
ATOM 722 O O . ARG A 1 100 ? 9.628 -4.782 2.306 1.00 74.81 100 ARG A O 1
ATOM 729 N N . ASP A 1 101 ? 10.872 -4.380 4.120 1.00 69.06 101 ASP A N 1
ATOM 730 C CA . ASP A 1 101 ? 11.853 -3.570 3.433 1.00 69.06 101 ASP A CA 1
ATOM 731 C C . ASP A 1 101 ? 13.214 -4.244 3.570 1.00 69.06 101 ASP A C 1
ATOM 733 O O . ASP A 1 101 ? 13.685 -4.502 4.680 1.00 69.06 101 ASP A O 1
ATOM 737 N N . SER A 1 102 ? 13.829 -4.567 2.434 1.00 65.19 102 SER A N 1
ATOM 738 C CA . SER A 1 102 ? 15.211 -5.053 2.386 1.00 65.19 102 SER A CA 1
ATOM 739 C C . SER A 1 102 ? 16.224 -3.923 2.193 1.00 65.19 102 SER A C 1
ATOM 741 O O . SER A 1 102 ? 17.425 -4.187 2.107 1.00 65.19 102 SER A O 1
ATOM 743 N N . SER A 1 103 ? 15.763 -2.675 2.079 1.00 64.94 103 SER A N 1
ATOM 744 C CA . SER A 1 103 ? 16.619 -1.503 1.943 1.00 64.94 103 SER A CA 1
ATOM 745 C C . SER A 1 103 ? 17.239 -1.096 3.286 1.00 64.94 103 SER A C 1
ATOM 747 O O . SER A 1 103 ? 16.725 -1.380 4.364 1.00 64.94 103 SER A O 1
ATOM 749 N N . THR A 1 104 ? 18.368 -0.389 3.236 1.00 59.59 104 THR A N 1
ATOM 750 C CA . THR A 1 104 ? 19.047 0.152 4.428 1.00 59.59 104 THR A CA 1
ATOM 751 C C . THR A 1 104 ? 18.463 1.493 4.884 1.00 59.59 104 THR A C 1
ATOM 753 O O . THR A 1 104 ? 19.155 2.278 5.534 1.00 59.59 104 THR A O 1
ATOM 756 N N . THR A 1 105 ? 17.242 1.820 4.465 1.00 63.94 105 THR A N 1
ATOM 757 C CA . THR A 1 105 ? 16.699 3.173 4.594 1.00 63.94 105 THR A CA 1
ATOM 758 C C . THR A 1 105 ? 16.040 3.383 5.954 1.00 63.94 105 THR A C 1
ATOM 760 O O . THR A 1 105 ? 15.552 2.453 6.592 1.00 63.94 105 THR A O 1
ATOM 763 N N . ASP A 1 106 ? 16.044 4.631 6.423 1.00 66.38 106 ASP A N 1
ATOM 764 C CA . ASP A 1 106 ? 15.492 4.990 7.724 1.00 66.38 106 ASP A CA 1
ATOM 765 C C . ASP A 1 106 ? 13.954 4.866 7.739 1.00 66.38 106 ASP A C 1
ATOM 767 O O . ASP A 1 106 ? 13.223 5.727 7.238 1.00 66.38 106 ASP A O 1
ATOM 771 N N . ASN A 1 107 ? 13.475 3.784 8.353 1.00 70.50 107 ASN A N 1
ATOM 772 C CA . ASN A 1 107 ? 12.060 3.445 8.501 1.00 70.50 107 ASN A CA 1
ATOM 773 C C . ASN A 1 107 ? 11.422 4.021 9.779 1.00 70.50 107 ASN A C 1
ATOM 775 O O . ASN A 1 107 ? 10.309 3.642 10.147 1.00 70.50 107 ASN A O 1
ATOM 779 N N . THR A 1 108 ? 12.072 4.989 10.440 1.00 72.38 108 THR A N 1
ATOM 780 C CA . THR A 1 108 ? 11.553 5.656 11.653 1.00 72.38 108 THR A CA 1
ATOM 781 C C . THR A 1 108 ? 10.168 6.280 11.441 1.00 72.38 108 THR A C 1
ATOM 783 O O . THR A 1 108 ? 9.381 6.381 12.381 1.00 72.38 108 THR A O 1
ATOM 786 N N . PHE A 1 109 ? 9.807 6.650 10.208 1.00 72.00 109 PHE A N 1
ATOM 787 C CA . PHE A 1 109 ? 8.474 7.180 9.899 1.00 72.00 109 PHE A CA 1
ATOM 788 C C . PHE A 1 109 ? 7.342 6.158 10.122 1.00 72.00 109 PHE A C 1
ATOM 790 O O . PHE A 1 109 ? 6.220 6.571 10.406 1.00 72.00 109 PHE A O 1
ATOM 797 N N . LEU A 1 110 ? 7.617 4.847 10.066 1.00 72.56 110 LEU A N 1
ATOM 798 C CA . LEU A 1 110 ? 6.635 3.805 10.396 1.00 72.56 110 LEU A CA 1
ATOM 799 C C . LEU A 1 110 ? 6.265 3.833 11.884 1.00 72.56 110 LEU A C 1
ATOM 801 O O . LEU A 1 110 ? 5.121 3.564 12.246 1.00 72.56 110 LEU A O 1
ATOM 805 N N . LEU A 1 111 ? 7.195 4.247 12.753 1.00 73.38 111 LEU A N 1
ATOM 806 C CA . LEU A 1 111 ? 6.938 4.374 14.190 1.00 73.38 111 LEU A CA 1
ATOM 807 C C . LEU A 1 111 ? 5.894 5.455 14.495 1.00 73.38 111 LEU A C 1
ATOM 809 O O . LEU A 1 111 ? 5.168 5.347 15.480 1.00 73.38 111 LEU A O 1
ATOM 813 N N . ALA A 1 112 ? 5.762 6.469 13.634 1.00 70.69 112 ALA A N 1
ATOM 814 C CA . ALA A 1 112 ? 4.716 7.482 13.766 1.00 70.69 112 ALA A CA 1
ATOM 815 C C . ALA A 1 112 ? 3.303 6.919 13.509 1.00 70.69 112 ALA A C 1
ATOM 817 O O . ALA A 1 112 ? 2.314 7.544 13.894 1.00 70.69 112 ALA A O 1
ATOM 818 N N . LEU A 1 113 ? 3.201 5.739 12.888 1.00 70.06 113 LEU A N 1
ATOM 819 C CA . LEU A 1 113 ? 1.942 5.062 12.566 1.00 70.06 113 LEU A CA 1
ATOM 820 C C . LEU A 1 113 ? 1.503 4.080 13.666 1.00 70.06 113 LEU A C 1
ATOM 822 O O . LEU A 1 113 ? 0.317 3.766 13.765 1.00 70.06 113 LEU A O 1
ATOM 826 N N . LEU A 1 114 ? 2.424 3.667 14.546 1.00 66.62 114 LEU A N 1
ATOM 827 C CA . LEU A 1 114 ? 2.173 2.749 15.664 1.00 66.62 114 LEU A CA 1
ATOM 828 C C . LEU A 1 114 ? 0.977 3.101 16.558 1.00 66.62 114 LEU A C 1
ATOM 830 O O . LEU A 1 114 ? 0.210 2.192 16.860 1.00 66.62 114 LEU A O 1
ATOM 834 N N . PRO A 1 115 ? 0.747 4.362 16.985 1.00 72.00 115 PRO A N 1
ATOM 835 C CA . PRO A 1 115 ? -0.371 4.647 17.886 1.00 72.00 115 PRO A CA 1
ATOM 836 C C . PRO A 1 115 ? -1.749 4.434 17.242 1.00 72.00 115 PRO A C 1
ATOM 838 O O . PRO A 1 115 ? -2.760 4.504 17.937 1.00 72.00 115 PRO A O 1
ATOM 841 N N . ARG A 1 116 ? -1.807 4.207 15.924 1.00 69.69 116 ARG A N 1
ATOM 842 C CA . ARG A 1 116 ? -3.044 3.992 15.162 1.00 69.69 116 ARG A CA 1
ATOM 843 C C . ARG A 1 116 ? -3.203 2.558 14.661 1.00 69.69 116 ARG A C 1
ATOM 845 O O . ARG A 1 116 ? -4.316 2.159 14.335 1.00 69.69 116 ARG A O 1
ATOM 852 N N . LEU A 1 117 ? -2.113 1.797 14.610 1.00 68.56 117 LEU A N 1
ATOM 853 C CA . LEU A 1 117 ? -2.095 0.434 14.101 1.00 68.56 117 LEU A CA 1
ATOM 854 C C . LEU A 1 117 ? -2.464 -0.564 15.198 1.00 68.56 117 LEU A C 1
ATOM 856 O O . LEU A 1 117 ? -2.010 -0.473 16.335 1.00 68.56 117 LEU A O 1
ATOM 860 N N . VAL A 1 118 ? -3.282 -1.547 14.832 1.00 75.31 118 VAL A N 1
ATOM 861 C CA . VAL A 1 118 ? -3.582 -2.715 15.670 1.00 75.31 118 VAL A CA 1
ATOM 862 C C . VAL A 1 118 ? -2.452 -3.743 15.561 1.00 75.31 118 VAL A C 1
ATOM 864 O O . VAL A 1 118 ? -2.177 -4.448 16.529 1.00 75.31 118 VAL A O 1
ATOM 867 N N . ALA A 1 119 ? -1.790 -3.814 14.402 1.00 69.62 119 ALA A N 1
ATOM 868 C CA . ALA A 1 119 ? -0.630 -4.666 14.160 1.00 69.62 119 ALA A CA 1
ATOM 869 C C . ALA A 1 119 ? 0.360 -4.002 13.182 1.00 69.62 119 ALA A C 1
ATOM 871 O O . ALA A 1 119 ? -0.064 -3.364 12.211 1.00 69.62 119 ALA A O 1
ATOM 872 N N . LEU A 1 120 ? 1.656 -4.181 13.456 1.00 65.81 120 LEU A N 1
ATOM 873 C CA . LEU A 1 120 ? 2.807 -3.806 12.627 1.00 65.81 120 LEU A CA 1
ATOM 874 C C . LEU A 1 120 ? 3.716 -5.033 12.471 1.00 65.81 120 LEU A C 1
ATOM 876 O O . LEU A 1 120 ? 3.882 -5.737 13.497 1.00 65.81 120 LEU A O 1
#

InterPro domains:
  IPR032675 Leucine-rich repeat domain superfamily [G3DSA:3.80.10.10] (5-120)

Radius of gyration: 16.14 Å; chains: 1; bounding box: 34×58×36 Å

Organism: Saprolegnia parasitica (strain CBS 223.65) (NCBI:txid695850)

Foldseek 3Di:
DDDDDPPDDDPPPPLVAEDADELDDDPPLLVVLVVQLVPLSHAYYHYAQHVVNLLSLLVNLRENERHAYYHAHYEDDCVSVLSCVVGHYDLQNHAYYHYHYPDPDDPVSVVVSVVSYVYD

pLDDT: mean 70.57, std 11.71, range [34.81, 85.12]